Protein AF-A0A5J4P823-F1 (afdb_monomer_lite)

Radius of gyration: 11.5 Å; chains: 1; bounding box: 31×16×19 Å

Secondary structure (DSSP, 8-state):
-HHHHHHHHHHHHHHTTTHHHHHHHHHHH---

Foldseek 3Di:
DVVVVVCVVVCCVPPNPCPVVVVVCCVVVDDD

Structure (mmCIF, N/CA/C/O backbone):
data_AF-A0A5J4P823-F1
#
_entry.id   AF-A0A5J4P823-F1
#
loop_
_atom_site.group_PDB
_atom_site.id
_atom_site.type_symbol
_atom_site.label_atom_id
_atom_site.label_alt_id
_atom_site.label_comp_id
_atom_site.label_asym_id
_atom_site.label_entity_id
_atom_site.label_seq_id
_atom_site.pdbx_PDB_ins_code
_atom_site.Cartn_x
_atom_site.Cartn_y
_atom_site.Cartn_z
_atom_site.occupancy
_atom_site.B_iso_or_equiv
_atom_site.auth_seq_id
_atom_site.auth_comp_id
_atom_site.auth_asym_id
_atom_site.auth_atom_id
_atom_site.pdbx_PDB_model_num
ATOM 1 N N . SER A 1 1 ? 10.139 -15.829 -12.931 1.00 81.25 1 SER A N 1
ATOM 2 C CA . SER A 1 1 ? 10.836 -15.261 -11.757 1.00 81.25 1 SER A CA 1
ATOM 3 C C . SER A 1 1 ? 10.799 -13.747 -11.661 1.00 81.25 1 SER A C 1
ATOM 5 O O . SER A 1 1 ? 10.400 -13.265 -10.612 1.00 81.25 1 SER A O 1
ATOM 7 N N . TYR A 1 2 ? 11.153 -12.991 -12.707 1.00 93.44 2 TYR A N 1
ATOM 8 C CA . TYR A 1 2 ? 11.310 -11.528 -12.617 1.00 93.44 2 TYR A CA 1
ATOM 9 C C . TYR A 1 2 ? 10.084 -10.771 -12.077 1.00 93.44 2 TYR A C 1
ATOM 11 O O . TYR A 1 2 ? 10.228 -9.949 -11.180 1.00 93.44 2 TYR A O 1
ATOM 19 N N . LEU A 1 3 ? 8.876 -11.084 -12.565 1.00 92.44 3 LEU A N 1
ATOM 20 C CA . LEU A 1 3 ? 7.656 -10.392 -12.133 1.00 92.44 3 LEU A CA 1
ATOM 21 C C . LEU A 1 3 ? 7.371 -10.588 -10.638 1.00 92.44 3 LEU A C 1
ATOM 23 O O . LEU A 1 3 ? 7.114 -9.616 -9.938 1.00 92.44 3 LEU 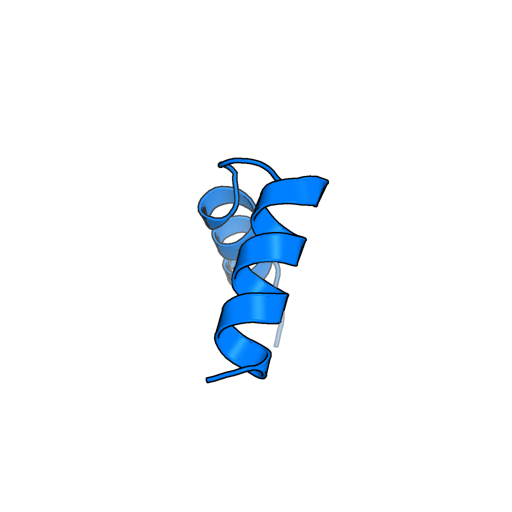A O 1
ATOM 27 N N . ASN A 1 4 ? 7.483 -11.821 -10.133 1.00 90.38 4 ASN A N 1
ATOM 28 C CA . ASN A 1 4 ? 7.291 -12.099 -8.707 1.00 90.38 4 ASN A CA 1
ATOM 29 C C . ASN A 1 4 ? 8.294 -11.328 -7.845 1.00 90.38 4 ASN A C 1
ATOM 31 O O . ASN A 1 4 ? 7.921 -10.760 -6.823 1.00 90.38 4 ASN A O 1
ATOM 35 N N . GLU A 1 5 ? 9.556 -11.269 -8.269 1.00 94.69 5 GLU A N 1
ATOM 36 C CA . GLU A 1 5 ? 10.597 -10.556 -7.533 1.00 94.69 5 GLU A CA 1
ATOM 37 C C . GLU A 1 5 ? 10.409 -9.031 -7.587 1.00 94.69 5 GLU A C 1
ATOM 39 O O . GLU A 1 5 ? 10.571 -8.349 -6.573 1.00 94.69 5 GLU A O 1
ATOM 44 N N . PHE A 1 6 ? 10.003 -8.499 -8.744 1.00 93.75 6 PHE A N 1
ATOM 45 C CA . PHE A 1 6 ? 9.631 -7.097 -8.905 1.00 93.75 6 PHE A CA 1
ATOM 46 C C . PHE A 1 6 ? 8.452 -6.733 -7.997 1.00 93.75 6 PHE A C 1
ATOM 48 O O . PHE A 1 6 ? 8.566 -5.802 -7.201 1.00 93.75 6 PHE A O 1
ATOM 55 N N . CYS A 1 7 ? 7.357 -7.497 -8.052 1.00 90.25 7 CYS A N 1
ATOM 56 C CA . CYS A 1 7 ? 6.181 -7.281 -7.214 1.00 90.25 7 CYS A CA 1
ATOM 57 C C . CYS A 1 7 ? 6.534 -7.375 -5.727 1.00 90.25 7 CYS A C 1
ATOM 59 O O . CYS A 1 7 ? 6.107 -6.524 -4.954 1.00 90.25 7 CYS A O 1
ATOM 61 N N . TYR A 1 8 ? 7.351 -8.349 -5.316 1.00 87.75 8 TYR A N 1
ATOM 62 C CA . TYR A 1 8 ? 7.784 -8.490 -3.924 1.00 87.75 8 TYR A CA 1
ATOM 63 C C . TYR A 1 8 ? 8.582 -7.270 -3.433 1.00 87.75 8 TYR A C 1
ATOM 65 O O . TYR A 1 8 ? 8.252 -6.688 -2.398 1.00 87.75 8 TYR A O 1
ATOM 73 N N . LYS A 1 9 ? 9.597 -6.831 -4.193 1.00 92.00 9 LYS A N 1
ATOM 74 C CA . LYS A 1 9 ? 10.430 -5.667 -3.835 1.00 92.00 9 LYS A CA 1
ATOM 75 C C . LYS A 1 9 ? 9.638 -4.362 -3.858 1.00 92.00 9 LYS A C 1
ATOM 77 O O . LYS A 1 9 ? 9.778 -3.550 -2.945 1.00 92.00 9 LYS A O 1
ATOM 82 N N . PHE A 1 10 ? 8.804 -4.168 -4.879 1.00 91.12 10 PHE A N 1
ATOM 83 C CA . PHE A 1 10 ? 7.927 -3.005 -5.003 1.00 91.12 10 PHE A CA 1
ATOM 84 C C . PHE A 1 10 ? 6.985 -2.912 -3.803 1.00 91.12 10 PHE A C 1
ATOM 86 O O . PHE A 1 10 ? 6.927 -1.883 -3.131 1.00 91.12 10 PHE A O 1
ATOM 93 N N . ASN A 1 11 ? 6.317 -4.018 -3.478 1.00 89.75 11 ASN A N 1
ATOM 94 C CA . ASN A 1 11 ? 5.386 -4.061 -2.367 1.00 89.75 11 ASN A CA 1
ATOM 95 C C . ASN A 1 11 ? 6.064 -3.757 -1.027 1.00 89.75 11 ASN A C 1
ATOM 97 O O . ASN A 1 11 ? 5.560 -2.930 -0.272 1.00 89.75 11 ASN A O 1
ATOM 101 N N . ARG A 1 12 ? 7.246 -4.331 -0.763 1.00 88.38 12 ARG A N 1
ATOM 102 C CA . ARG A 1 12 ? 7.971 -4.066 0.487 1.00 88.38 12 ARG A CA 1
ATOM 103 C C . ARG A 1 12 ? 8.473 -2.619 0.589 1.00 88.38 12 ARG A C 1
ATOM 105 O O . ARG A 1 12 ? 8.463 -2.047 1.673 1.00 88.38 12 ARG A O 1
ATOM 112 N N . ARG A 1 13 ? 8.894 -2.009 -0.528 1.00 92.44 13 ARG A N 1
ATOM 113 C CA . ARG A 1 13 ? 9.412 -0.628 -0.560 1.00 92.44 13 ARG A CA 1
ATOM 114 C C . ARG A 1 13 ? 8.344 0.418 -0.249 1.00 92.44 13 ARG A C 1
ATOM 116 O O . ARG A 1 13 ? 8.646 1.394 0.428 1.00 92.44 13 ARG A O 1
ATOM 123 N N . TYR A 1 14 ? 7.137 0.242 -0.778 1.00 89.00 14 TYR A N 1
ATOM 124 C CA . TYR A 1 14 ? 6.082 1.255 -0.682 1.00 89.00 14 TYR A CA 1
ATOM 125 C C . TYR A 1 14 ? 5.032 0.948 0.384 1.00 89.00 14 TYR A C 1
ATOM 127 O O . TYR A 1 14 ? 4.393 1.869 0.885 1.00 89.00 14 TYR A O 1
ATOM 135 N N . PHE A 1 15 ? 4.846 -0.324 0.736 1.00 85.44 15 PHE A N 1
ATOM 136 C CA . PHE A 1 15 ? 3.768 -0.761 1.626 1.00 85.44 15 PHE A CA 1
ATOM 137 C C . PHE A 1 15 ? 4.273 -1.494 2.875 1.00 85.44 15 PHE A C 1
ATOM 139 O O . PHE A 1 15 ? 3.466 -1.858 3.729 1.00 85.44 15 PHE A O 1
ATOM 146 N N . GLY A 1 16 ? 5.595 -1.661 3.014 1.00 84.00 16 GLY A N 1
ATOM 147 C CA . GLY A 1 16 ? 6.216 -2.269 4.190 1.00 84.00 16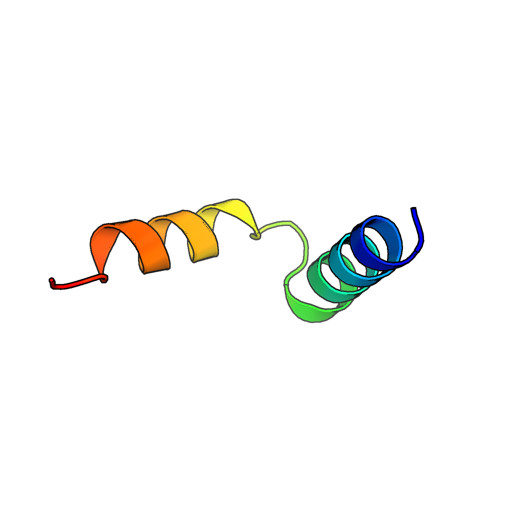 GLY A CA 1
ATOM 148 C C . GLY A 1 16 ? 5.726 -3.698 4.422 1.00 84.00 16 GLY A C 1
ATOM 149 O O . GLY A 1 16 ? 5.651 -4.489 3.482 1.00 84.00 16 GLY A O 1
ATOM 150 N N . GLU A 1 17 ? 5.387 -4.017 5.674 1.00 79.69 17 GLU A N 1
ATOM 151 C CA . GLU A 1 17 ? 4.841 -5.328 6.067 1.00 79.69 17 GLU A 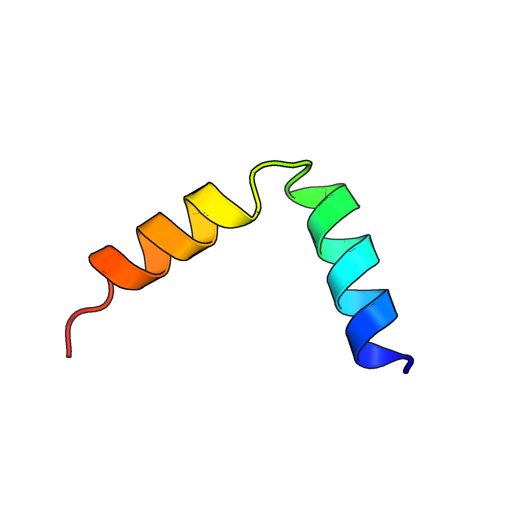CA 1
ATOM 152 C C . GLU A 1 17 ? 3.304 -5.386 6.052 1.00 79.69 17 GLU A C 1
ATOM 154 O O . GLU A 1 17 ? 2.722 -6.461 6.176 1.00 79.69 17 GLU A O 1
ATOM 159 N N . ASN A 1 18 ? 2.622 -4.267 5.782 1.00 81.50 18 ASN A N 1
ATOM 160 C CA . ASN A 1 18 ? 1.154 -4.171 5.788 1.00 81.50 18 ASN A CA 1
ATOM 161 C C . ASN A 1 18 ? 0.515 -4.713 4.495 1.00 81.50 18 ASN A C 1
ATOM 163 O O . ASN A 1 18 ? -0.522 -4.229 4.035 1.00 81.50 18 ASN A O 1
ATOM 167 N N . LEU A 1 19 ? 1.152 -5.694 3.853 1.00 78.56 19 LEU A N 1
ATOM 168 C CA . LEU A 1 19 ? 0.684 -6.248 2.586 1.00 78.56 19 LEU A CA 1
ATOM 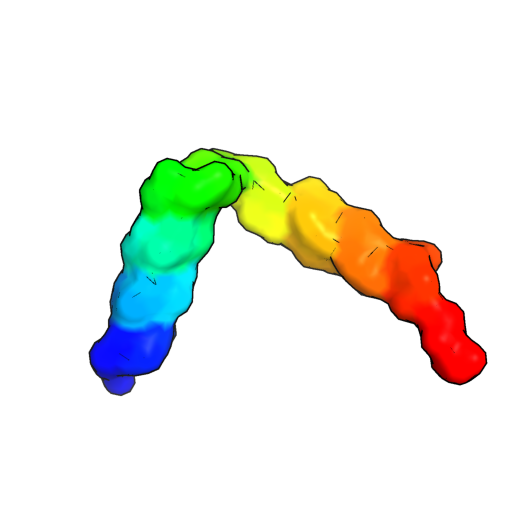169 C C . LEU A 1 19 ? -0.655 -6.974 2.756 1.00 78.56 19 LEU A C 1
ATOM 171 O O . LEU A 1 19 ? -1.535 -6.867 1.902 1.00 78.56 19 LEU A O 1
ATOM 175 N N . PHE A 1 20 ? -0.804 -7.677 3.880 1.00 81.38 20 PHE A N 1
ATOM 176 C CA . PHE A 1 20 ? -2.001 -8.441 4.204 1.00 81.38 20 PHE A CA 1
ATOM 177 C C . PHE A 1 20 ? -3.204 -7.538 4.496 1.00 81.38 20 PHE A C 1
ATOM 179 O O . PHE A 1 20 ? -4.264 -7.753 3.918 1.00 81.38 20 PHE A O 1
ATOM 186 N N . ASP A 1 21 ? -3.030 -6.476 5.285 1.00 86.44 21 ASP A N 1
ATOM 187 C CA . ASP A 1 21 ? -4.105 -5.530 5.620 1.00 86.44 21 ASP A CA 1
ATOM 188 C C . ASP A 1 21 ? -4.738 -4.902 4.377 1.00 86.44 21 ASP A C 1
ATOM 190 O O . ASP A 1 21 ? -5.958 -4.787 4.266 1.00 86.44 21 ASP A O 1
ATOM 194 N N . ARG A 1 22 ? -3.916 -4.540 3.387 1.00 83.88 22 ARG A N 1
ATOM 195 C CA . ARG A 1 22 ? -4.404 -3.960 2.127 1.00 83.88 22 ARG A CA 1
ATOM 196 C C . ARG A 1 22 ? -5.168 -4.980 1.292 1.00 83.88 22 ARG A C 1
ATOM 198 O O . ARG A 1 22 ? -6.163 -4.626 0.662 1.00 83.88 22 ARG A O 1
ATOM 205 N N . LEU A 1 23 ? -4.713 -6.231 1.301 1.00 86.06 23 LEU A N 1
ATOM 206 C CA . LEU A 1 23 ? -5.388 -7.333 0.624 1.00 86.06 23 LEU A CA 1
ATOM 207 C C . LEU A 1 23 ? -6.736 -7.641 1.291 1.00 86.06 23 LEU A C 1
ATOM 209 O O . LEU A 1 23 ? -7.726 -7.835 0.591 1.00 86.06 23 LEU A O 1
ATOM 213 N N . LEU A 1 24 ? -6.794 -7.582 2.624 1.00 90.12 24 LEU A N 1
ATOM 214 C CA . LEU A 1 24 ? -8.022 -7.682 3.412 1.00 90.12 24 LEU A CA 1
ATOM 215 C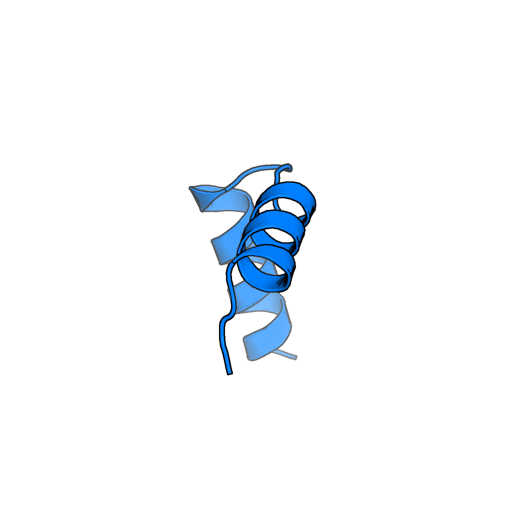 C . LEU A 1 24 ? -9.016 -6.581 3.040 1.00 90.12 24 LEU A C 1
ATOM 217 O O . LEU A 1 24 ? -10.159 -6.886 2.711 1.00 90.12 24 LEU A O 1
ATOM 221 N N . ILE A 1 25 ? -8.574 -5.318 3.021 1.00 91.06 25 ILE A N 1
ATOM 222 C CA . ILE A 1 25 ? -9.412 -4.176 2.624 1.00 91.06 25 ILE A CA 1
ATOM 223 C C . ILE A 1 25 ? -9.947 -4.379 1.206 1.00 91.06 25 ILE A C 1
ATOM 225 O O . ILE A 1 25 ? -11.147 -4.245 0.989 1.00 91.06 25 ILE A O 1
ATOM 229 N N . ALA A 1 26 ? -9.096 -4.732 0.240 1.00 89.50 26 ALA A N 1
ATOM 230 C CA . ALA A 1 26 ? -9.528 -4.969 -1.137 1.00 89.50 26 ALA A CA 1
ATOM 231 C C . ALA A 1 26 ? -10.576 -6.093 -1.229 1.00 89.50 26 ALA A C 1
ATOM 233 O O . ALA A 1 26 ? -11.586 -5.934 -1.910 1.00 89.50 26 ALA A O 1
ATOM 234 N N . ALA A 1 27 ? -10.373 -7.193 -0.500 1.00 92.38 27 ALA A N 1
ATOM 235 C CA . ALA A 1 27 ? -11.288 -8.32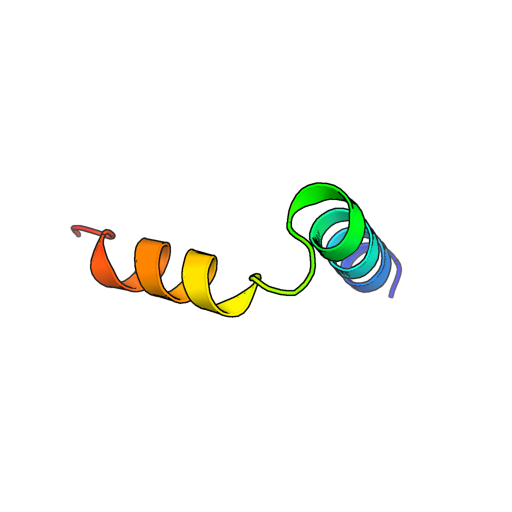8 -0.491 1.00 92.38 27 ALA A CA 1
ATOM 236 C C . ALA A 1 27 ? -12.662 -7.983 0.107 1.00 92.38 27 ALA A C 1
ATOM 238 O O . ALA A 1 27 ? -13.678 -8.417 -0.427 1.00 92.38 27 ALA A O 1
ATOM 239 N N . VAL A 1 28 ? -12.710 -7.188 1.183 1.00 93.88 28 VAL A N 1
ATOM 240 C CA . VAL A 1 28 ? -13.982 -6.812 1.834 1.00 93.88 28 VAL A CA 1
ATOM 241 C C . VAL A 1 28 ? -14.669 -5.607 1.188 1.00 93.88 28 VAL A C 1
ATOM 243 O O . VAL A 1 28 ? -15.866 -5.411 1.383 1.00 93.88 28 VAL A O 1
ATOM 246 N N . THR A 1 29 ? -13.936 -4.783 0.435 1.00 94.50 29 THR A N 1
ATOM 247 C CA . THR A 1 29 ? -14.490 -3.602 -0.255 1.00 94.50 29 THR A CA 1
ATOM 248 C C . THR A 1 29 ? -14.913 -3.881 -1.692 1.00 94.50 29 THR A C 1
ATOM 250 O O . THR A 1 29 ? -15.648 -3.075 -2.266 1.00 94.50 29 THR A O 1
ATOM 253 N N . TYR A 1 30 ? -14.501 -5.010 -2.274 1.00 90.19 30 TYR A N 1
ATOM 254 C CA . TYR A 1 30 ? -14.961 -5.427 -3.591 1.00 90.19 30 TYR A CA 1
ATOM 255 C C . TYR A 1 30 ? -16.477 -5.675 -3.572 1.00 90.19 30 TYR A C 1
ATOM 257 O O . TYR A 1 30 ? -16.965 -6.625 -2.962 1.00 90.19 30 TYR A O 1
ATOM 265 N N . LYS A 1 31 ? -17.231 -4.797 -4.240 1.00 83.38 31 LYS A N 1
ATOM 266 C CA . LYS A 1 31 ? -18.636 -5.026 -4.582 1.00 83.38 31 LYS A CA 1
ATOM 267 C C . LYS A 1 31 ? -18.693 -5.575 -6.007 1.00 83.38 31 LYS A C 1
ATOM 269 O O . LYS A 1 31 ? -18.118 -4.956 -6.900 1.00 83.38 31 LYS A O 1
ATOM 274 N N . ASN A 1 32 ? -19.358 -6.721 -6.164 1.00 73.44 32 ASN A N 1
ATOM 275 C CA . ASN A 1 32 ? -19.717 -7.304 -7.463 1.00 73.44 32 ASN A CA 1
ATOM 276 C C . ASN A 1 32 ? -20.521 -6.320 -8.316 1.00 73.44 32 ASN A C 1
ATOM 278 O O . ASN A 1 32 ? -21.386 -5.623 -7.732 1.00 73.44 32 ASN A O 1
#

pLDDT: mean 87.88, std 5.22, range [73.44, 94.69]

Sequence (32 aa):
SYLNEFCYKFNRRYFGENLFDRLLIAAVTYKN

Organism: NCBI:txid433724